Protein AF-A0A7V7WXI6-F1 (afdb_monomer_lite)

Sequence (81 aa):
MKKLNTVAALVASTALAAPMLVFAQSNSANNWRASDGTPWRNGNGAQCWRDATWTPATANPACDGAL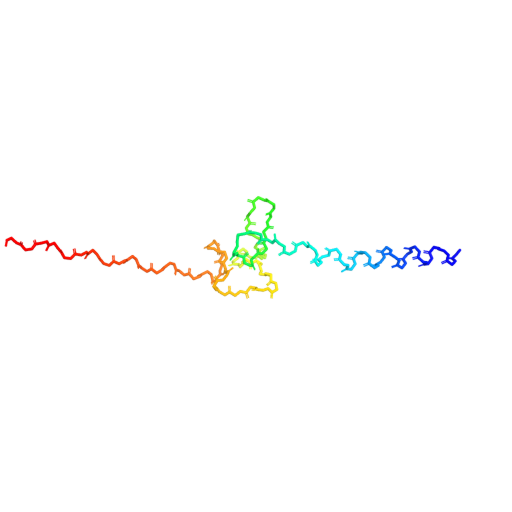KPAPAPAPAPAPAP

pLDDT: mean 79.71, std 13.7, range [52.0, 94.62]

Structure (mmCIF, N/CA/C/O backbone):
data_AF-A0A7V7WXI6-F1
#
_entry.id   AF-A0A7V7WXI6-F1
#
loop_
_atom_site.group_PDB
_atom_site.id
_atom_site.type_symbol
_atom_site.label_atom_id
_atom_site.label_alt_id
_atom_site.label_comp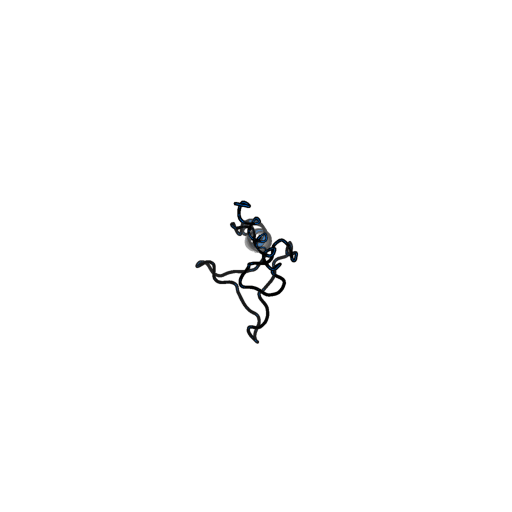_id
_atom_site.label_asym_id
_atom_site.label_entity_id
_atom_site.label_seq_id
_atom_site.pdbx_PDB_ins_code
_atom_site.Cartn_x
_atom_site.Cartn_y
_atom_site.Cartn_z
_atom_site.occupancy
_atom_site.B_iso_or_equiv
_atom_site.auth_seq_id
_atom_site.auth_comp_id
_atom_site.auth_asym_id
_atom_site.auth_atom_id
_atom_site.pdbx_PDB_model_num
ATOM 1 N N . MET A 1 1 ? 36.363 -0.851 -32.468 1.00 54.59 1 MET A N 1
ATOM 2 C CA . MET A 1 1 ? 36.189 0.122 -31.362 1.00 54.59 1 MET A CA 1
ATOM 3 C C . MET A 1 1 ? 34.927 0.983 -31.505 1.00 54.59 1 MET A C 1
ATOM 5 O O . MET A 1 1 ? 34.071 0.877 -30.644 1.00 54.59 1 MET A O 1
ATOM 9 N N . LYS A 1 2 ? 34.728 1.769 -32.584 1.00 61.72 2 LYS A N 1
ATOM 10 C CA . LYS A 1 2 ? 33.546 2.662 -32.727 1.00 61.72 2 LYS A CA 1
ATOM 11 C C . LYS A 1 2 ? 32.182 1.953 -32.586 1.00 61.72 2 LYS A C 1
ATOM 13 O O . LYS A 1 2 ? 31.325 2.434 -31.859 1.00 61.72 2 LYS A O 1
ATOM 18 N N . LYS A 1 3 ? 32.008 0.784 -33.221 1.00 66.38 3 LYS A N 1
ATOM 19 C CA . LYS A 1 3 ? 30.746 0.018 -33.173 1.00 66.38 3 LYS A CA 1
ATOM 20 C C . LYS A 1 3 ? 30.447 -0.585 -31.795 1.00 66.38 3 LYS A C 1
ATOM 22 O O . LYS A 1 3 ? 29.286 -0.682 -31.426 1.00 66.38 3 LYS A O 1
ATOM 27 N N . LEU A 1 4 ? 31.484 -0.926 -31.022 1.00 74.06 4 LEU A N 1
ATOM 28 C CA . LEU A 1 4 ? 31.310 -1.392 -29.643 1.00 74.06 4 LEU A CA 1
ATOM 29 C C . LEU A 1 4 ? 30.844 -0.256 -28.725 1.00 74.06 4 LEU A C 1
ATOM 31 O O . LEU A 1 4 ? 30.005 -0.498 -27.871 1.00 74.06 4 LEU A O 1
ATOM 35 N N . ASN A 1 5 ? 31.299 0.982 -28.951 1.00 75.12 5 ASN A N 1
ATOM 36 C CA . ASN A 1 5 ? 30.796 2.153 -28.222 1.00 75.12 5 ASN A CA 1
ATOM 37 C C . ASN A 1 5 ? 29.314 2.427 -28.509 1.00 75.12 5 ASN A C 1
ATOM 39 O O . ASN A 1 5 ? 28.574 2.789 -27.603 1.00 75.12 5 ASN A O 1
ATOM 43 N N . THR A 1 6 ? 28.870 2.240 -29.755 1.00 75.56 6 THR A N 1
ATOM 44 C CA . THR A 1 6 ? 27.454 2.394 -30.126 1.00 75.56 6 THR A CA 1
ATOM 45 C C . THR A 1 6 ? 26.584 1.309 -29.496 1.00 75.56 6 THR A C 1
ATOM 47 O O . THR A 1 6 ? 25.523 1.615 -28.964 1.00 75.56 6 THR A O 1
ATOM 50 N N . VAL A 1 7 ? 27.044 0.054 -29.498 1.00 75.69 7 VAL A N 1
ATOM 51 C CA . VAL A 1 7 ? 26.341 -1.050 -28.823 1.00 75.69 7 VAL A CA 1
ATOM 52 C C . VAL A 1 7 ? 26.303 -0.826 -27.310 1.00 75.69 7 VAL A C 1
ATOM 54 O O . VAL A 1 7 ? 25.243 -0.957 -26.710 1.00 75.69 7 VAL A O 1
ATOM 57 N N . ALA A 1 8 ? 27.415 -0.408 -26.700 1.00 74.12 8 ALA A N 1
ATOM 58 C CA . ALA A 1 8 ? 27.462 -0.069 -25.280 1.00 74.12 8 ALA A CA 1
ATOM 59 C C . ALA A 1 8 ? 26.501 1.080 -24.931 1.00 74.12 8 ALA A C 1
ATOM 61 O O . ALA A 1 8 ? 25.796 1.003 -23.929 1.00 74.12 8 ALA A O 1
ATOM 62 N N . ALA A 1 9 ? 26.412 2.106 -25.783 1.00 74.31 9 ALA A N 1
ATOM 63 C CA . ALA A 1 9 ? 25.471 3.207 -25.602 1.00 74.31 9 ALA A CA 1
ATOM 64 C C . ALA A 1 9 ? 24.004 2.750 -25.718 1.00 74.31 9 ALA A C 1
ATOM 66 O O . ALA A 1 9 ? 23.181 3.144 -24.893 1.00 74.31 9 ALA A O 1
ATOM 67 N N . LEU A 1 10 ? 23.664 1.886 -26.683 1.00 73.44 10 LEU A N 1
ATOM 68 C CA . LEU A 1 10 ? 22.309 1.327 -26.799 1.00 73.44 10 LEU A CA 1
ATOM 69 C C . LEU A 1 10 ? 21.934 0.458 -25.589 1.00 73.44 10 LEU A C 1
ATOM 71 O O . LEU A 1 10 ? 20.844 0.617 -25.044 1.00 73.44 10 LEU A O 1
ATOM 75 N N . VAL A 1 11 ? 22.844 -0.408 -25.132 1.00 72.69 11 VAL A N 1
ATOM 76 C CA . VAL A 1 11 ? 22.622 -1.263 -23.953 1.00 72.69 11 VAL A CA 1
ATOM 77 C C . VAL A 1 11 ? 22.448 -0.416 -22.687 1.00 72.69 11 VAL A C 1
ATOM 79 O O . VAL A 1 11 ? 21.514 -0.648 -21.915 1.00 72.69 11 VAL A O 1
ATOM 82 N N . ALA A 1 12 ? 23.273 0.621 -22.510 1.00 67.75 12 ALA A N 1
ATOM 83 C CA . ALA A 1 12 ? 23.129 1.571 -21.407 1.00 67.75 12 ALA A CA 1
ATOM 84 C C . ALA A 1 12 ? 21.767 2.292 -21.439 1.00 67.75 12 ALA A C 1
ATOM 86 O O . ALA A 1 12 ? 21.127 2.447 -20.401 1.00 67.75 12 ALA A O 1
ATOM 87 N N . SER A 1 13 ? 21.282 2.657 -22.631 1.00 60.59 13 SER A N 1
ATOM 88 C CA . SER A 1 13 ? 19.985 3.326 -22.816 1.00 60.59 13 SER A CA 1
ATOM 89 C C . SER A 1 13 ? 18.805 2.435 -22.406 1.00 60.59 13 SER A C 1
ATOM 91 O O . SER A 1 13 ? 17.872 2.899 -21.752 1.00 60.59 13 SER A O 1
ATOM 93 N N . THR A 1 14 ? 18.850 1.139 -22.736 1.00 58.28 14 THR A N 1
ATOM 94 C CA . THR A 1 14 ? 17.785 0.188 -22.365 1.00 58.28 14 THR A CA 1
ATOM 95 C C . THR A 1 14 ? 17.745 -0.127 -20.868 1.00 58.28 14 THR A C 1
ATOM 97 O O . THR A 1 14 ? 16.661 -0.304 -20.314 1.00 58.28 14 THR A O 1
ATOM 100 N N . ALA A 1 15 ? 18.897 -0.132 -20.189 1.00 59.53 15 ALA A N 1
ATOM 101 C CA . ALA A 1 15 ? 18.968 -0.373 -18.746 1.00 59.53 15 ALA A CA 1
ATOM 102 C C . ALA A 1 15 ? 18.334 0.766 -17.923 1.00 59.53 15 ALA A C 1
ATOM 104 O O . ALA A 1 15 ? 17.750 0.517 -16.872 1.00 59.53 15 ALA A O 1
ATOM 105 N N . LEU A 1 16 ? 18.403 2.004 -18.424 1.00 59.66 16 LEU A N 1
ATOM 106 C CA . LEU A 1 16 ? 17.800 3.181 -17.788 1.00 59.66 16 LEU A CA 1
ATOM 107 C C . LEU A 1 16 ? 16.275 3.257 -17.986 1.00 59.66 16 LEU A C 1
ATOM 109 O O . LEU A 1 16 ? 15.580 3.814 -17.141 1.00 59.66 16 LEU A O 1
ATOM 113 N N . ALA A 1 17 ? 15.747 2.695 -19.079 1.00 56.12 17 ALA A N 1
ATOM 114 C CA . ALA A 1 17 ? 14.317 2.745 -19.405 1.00 56.12 17 ALA A CA 1
ATOM 115 C C . ALA A 1 17 ? 13.501 1.579 -18.813 1.00 56.12 17 ALA A C 1
ATOM 117 O O . ALA A 1 17 ? 12.311 1.735 -18.546 1.00 56.12 17 ALA A O 1
ATOM 118 N N . ALA A 1 18 ? 14.128 0.424 -18.566 1.00 54.84 18 ALA A N 1
ATOM 119 C CA . ALA A 1 18 ? 13.478 -0.752 -17.985 1.00 54.84 18 ALA A CA 1
ATOM 120 C C . ALA A 1 18 ? 12.736 -0.509 -16.647 1.00 54.84 18 ALA A C 1
ATOM 122 O O . ALA A 1 18 ? 11.613 -1.002 -16.520 1.00 54.84 18 ALA A O 1
ATOM 123 N N . PRO A 1 19 ? 13.260 0.261 -15.667 1.00 55.34 19 PRO A N 1
ATOM 124 C CA . PRO A 1 19 ? 12.539 0.483 -14.412 1.00 55.34 19 PRO A CA 1
ATOM 125 C C . PRO A 1 19 ? 11.246 1.297 -14.582 1.00 55.34 19 PRO A C 1
ATOM 127 O O . PRO A 1 19 ? 10.383 1.218 -13.717 1.00 55.34 19 PRO A O 1
ATOM 130 N N . MET A 1 20 ? 11.069 2.026 -15.693 1.00 56.53 20 MET A N 1
ATOM 131 C CA . MET A 1 20 ? 9.878 2.852 -15.947 1.00 56.53 20 MET A CA 1
ATOM 132 C C . MET A 1 20 ? 8.657 2.048 -16.419 1.00 56.53 20 MET A C 1
ATOM 134 O O . MET A 1 20 ? 7.531 2.530 -16.319 1.00 56.53 20 MET A O 1
ATOM 138 N N . LEU A 1 21 ? 8.858 0.830 -16.930 1.00 54.00 21 LEU A N 1
ATOM 139 C CA . LEU A 1 21 ? 7.798 0.025 -17.555 1.00 54.00 21 LEU A CA 1
ATOM 140 C C . LEU A 1 21 ? 7.123 -0.975 -16.598 1.00 54.00 21 LEU A C 1
ATOM 142 O O . LEU A 1 21 ? 6.183 -1.653 -17.001 1.00 54.00 21 LEU A O 1
ATOM 146 N N . VAL A 1 22 ? 7.559 -1.064 -15.335 1.00 55.12 22 VAL A N 1
ATOM 147 C CA . VAL A 1 22 ? 7.082 -2.084 -14.372 1.00 55.12 22 VAL A CA 1
ATOM 148 C C . VAL A 1 22 ? 6.140 -1.505 -13.299 1.00 55.12 22 VAL A C 1
ATOM 150 O O . VAL A 1 22 ? 5.702 -2.213 -12.399 1.00 55.12 22 VAL A O 1
ATOM 153 N N . PHE A 1 23 ? 5.751 -0.228 -13.383 1.00 56.25 23 PHE A N 1
ATOM 154 C CA . PHE A 1 23 ? 4.944 0.423 -12.335 1.00 56.25 23 PHE A CA 1
ATOM 155 C C . PHE A 1 23 ? 3.443 0.077 -12.331 1.00 56.25 23 PHE A C 1
ATOM 157 O O . PHE A 1 23 ? 2.671 0.685 -11.595 1.00 56.25 23 PHE A O 1
ATOM 164 N N . ALA A 1 24 ? 3.006 -0.932 -13.083 1.00 52.06 24 ALA A N 1
ATOM 165 C CA . ALA A 1 24 ? 1.643 -1.450 -12.995 1.00 52.06 24 ALA A CA 1
ATOM 166 C C . ALA A 1 24 ? 1.502 -2.443 -11.820 1.00 52.06 24 ALA A C 1
ATOM 168 O O . ALA A 1 24 ? 1.207 -3.621 -12.020 1.00 52.06 24 ALA A O 1
ATOM 169 N N . GLN A 1 25 ? 1.722 -1.994 -10.579 1.00 55.41 25 GLN A N 1
ATOM 170 C CA . GLN A 1 25 ? 1.386 -2.795 -9.395 1.00 55.41 25 GLN A CA 1
ATOM 171 C C . GLN A 1 25 ? -0.128 -2.725 -9.158 1.00 55.41 25 GLN A C 1
ATOM 173 O O . GLN A 1 25 ? -0.640 -1.885 -8.422 1.00 55.41 25 GLN A O 1
ATOM 178 N N . SER A 1 26 ? -0.843 -3.606 -9.858 1.00 52.00 26 SER A N 1
ATOM 179 C CA . SER A 1 26 ? -2.286 -3.813 -9.732 1.00 52.00 26 SER A CA 1
ATOM 180 C C . SER A 1 26 ? -2.700 -4.126 -8.282 1.00 52.00 26 SER A C 1
ATOM 182 O O . SER A 1 26 ? -1.942 -4.735 -7.526 1.00 52.00 26 SER A O 1
ATOM 184 N N . ASN A 1 27 ? -3.924 -3.718 -7.928 1.00 54.81 27 ASN A N 1
ATOM 185 C CA . ASN A 1 27 ? -4.546 -3.629 -6.595 1.00 54.81 27 ASN A CA 1
ATOM 186 C C . ASN A 1 27 ? -4.083 -2.449 -5.735 1.00 54.81 27 ASN A C 1
ATOM 188 O O . ASN A 1 27 ? -3.462 -2.671 -4.695 1.00 54.81 27 ASN A O 1
ATOM 192 N N . SER A 1 28 ? -4.418 -1.230 -6.186 1.00 63.50 28 SER A N 1
ATOM 193 C CA . SER A 1 28 ? -4.773 0.003 -5.434 1.00 63.50 28 SER A CA 1
ATOM 194 C C . SER A 1 28 ? -3.929 0.436 -4.227 1.00 63.50 28 SER A C 1
ATOM 196 O O . SER A 1 28 ? -4.313 1.355 -3.508 1.00 63.50 28 SER A O 1
ATOM 198 N N . ALA A 1 29 ? -2.814 -0.239 -3.986 1.00 80.56 29 ALA A N 1
ATOM 199 C CA . ALA A 1 29 ? -1.940 -0.042 -2.860 1.00 80.56 29 ALA A CA 1
ATOM 200 C C . ALA A 1 29 ? -0.546 0.301 -3.367 1.00 80.56 29 ALA A C 1
ATOM 202 O O . ALA A 1 29 ? 0.118 -0.496 -4.026 1.00 80.56 29 ALA A O 1
ATOM 203 N N . ASN A 1 30 ? -0.083 1.488 -3.037 1.00 89.94 30 ASN A N 1
ATOM 204 C CA . ASN A 1 30 ? 1.114 2.071 -3.618 1.00 89.94 30 ASN A CA 1
ATOM 205 C C . ASN A 1 30 ? 2.352 1.703 -2.774 1.00 89.94 30 ASN A C 1
ATOM 207 O O . ASN A 1 30 ? 3.225 2.515 -2.466 1.00 89.94 30 ASN A O 1
ATOM 211 N N . ASN A 1 31 ? 2.376 0.453 -2.301 1.00 92.38 31 ASN A N 1
ATOM 212 C CA . ASN A 1 31 ? 3.453 -0.152 -1.526 1.00 92.38 31 ASN A CA 1
ATOM 213 C C . ASN A 1 31 ? 4.186 -1.180 -2.386 1.00 92.38 31 ASN A C 1
ATOM 215 O O . ASN A 1 31 ? 3.548 -1.933 -3.119 1.00 92.38 31 ASN A O 1
ATOM 219 N N . TRP A 1 32 ? 5.508 -1.271 -2.225 1.00 90.62 32 TRP A N 1
ATOM 220 C CA . TRP A 1 32 ? 6.299 -2.333 -2.851 1.00 90.62 32 TRP A CA 1
ATOM 221 C C . TRP A 1 32 ? 5.956 -3.695 -2.250 1.00 90.62 32 TRP A C 1
ATOM 223 O O . TRP A 1 32 ? 5.728 -3.819 -1.043 1.00 90.62 32 TRP A O 1
ATOM 233 N N . ARG A 1 33 ? 5.948 -4.728 -3.092 1.00 89.56 33 ARG A N 1
ATOM 234 C CA . ARG A 1 33 ? 5.533 -6.085 -2.728 1.00 89.56 33 ARG A CA 1
ATOM 235 C C . ARG A 1 33 ? 6.251 -7.134 -3.563 1.00 89.56 33 ARG A C 1
ATOM 237 O O . ARG A 1 33 ? 6.720 -6.857 -4.665 1.00 89.56 33 ARG A O 1
ATOM 244 N N . ALA A 1 34 ? 6.361 -8.333 -3.001 1.00 88.25 34 ALA A N 1
ATOM 245 C CA . ALA A 1 34 ? 6.884 -9.500 -3.693 1.00 88.25 34 ALA A CA 1
ATOM 246 C C . ALA A 1 34 ? 5.861 -10.020 -4.716 1.00 88.25 34 ALA A C 1
ATOM 248 O O . ALA A 1 34 ? 4.710 -9.581 -4.755 1.00 88.25 34 ALA A O 1
ATOM 249 N N . SER A 1 35 ? 6.281 -10.964 -5.559 1.00 84.75 35 SER A N 1
ATOM 250 C CA . SER A 1 35 ? 5.433 -11.544 -6.609 1.00 84.75 35 SER A CA 1
ATOM 251 C C . SER A 1 35 ? 4.213 -12.302 -6.07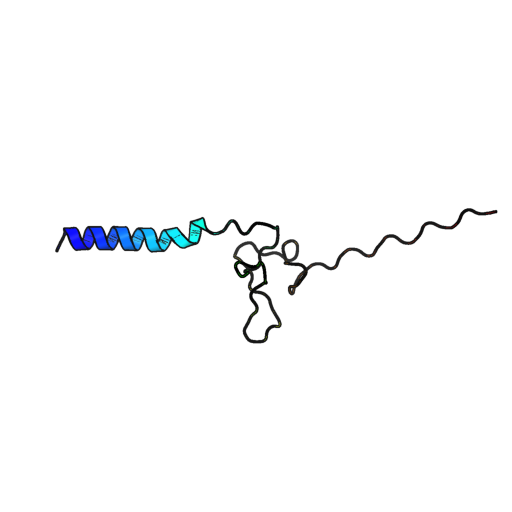3 1.00 84.75 35 SER A C 1
ATOM 253 O O . SER A 1 35 ? 3.267 -12.528 -6.817 1.00 84.75 35 SER A O 1
ATOM 255 N N . ASP A 1 36 ? 4.225 -12.684 -4.796 1.00 87.56 36 ASP A N 1
ATOM 256 C CA . ASP A 1 36 ? 3.106 -13.301 -4.076 1.00 87.56 36 ASP A CA 1
ATOM 257 C C . ASP A 1 36 ? 2.136 -12.269 -3.457 1.00 87.56 36 ASP A C 1
ATOM 259 O O . ASP A 1 36 ? 1.141 -12.641 -2.839 1.00 87.56 36 ASP A O 1
ATOM 263 N N . GLY A 1 37 ? 2.413 -10.971 -3.618 1.00 86.06 37 GLY A N 1
ATOM 264 C CA . GLY A 1 37 ? 1.617 -9.871 -3.074 1.00 86.06 37 GLY A CA 1
ATOM 265 C C . GLY A 1 37 ? 2.007 -9.431 -1.661 1.00 86.06 37 GLY A C 1
ATOM 266 O O . GLY A 1 37 ? 1.456 -8.435 -1.179 1.00 86.06 37 GLY A O 1
ATOM 267 N N . THR A 1 38 ? 2.966 -10.097 -1.010 1.00 90.00 38 THR A N 1
ATOM 268 C CA . THR A 1 38 ? 3.412 -9.742 0.343 1.00 90.00 38 THR A CA 1
ATOM 269 C C . THR A 1 38 ? 4.138 -8.387 0.333 1.00 90.00 38 THR A C 1
ATOM 271 O O . THR A 1 38 ? 5.125 -8.238 -0.395 1.00 90.00 38 THR A O 1
ATOM 274 N N . PRO A 1 39 ? 3.709 -7.386 1.133 1.00 91.50 39 PRO A N 1
ATOM 275 C CA . PRO A 1 39 ? 4.384 -6.092 1.204 1.00 91.50 39 PRO A CA 1
ATOM 276 C C . PRO A 1 39 ? 5.819 -6.205 1.713 1.00 91.50 39 PRO A C 1
ATOM 278 O O . PRO A 1 39 ? 6.093 -6.878 2.709 1.00 91.50 39 PRO A O 1
ATOM 281 N N . TRP A 1 40 ? 6.733 -5.493 1.062 1.00 92.50 40 TRP A N 1
ATOM 282 C CA . TRP A 1 40 ? 8.115 -5.390 1.513 1.00 92.50 40 TRP A CA 1
ATOM 283 C C . TRP A 1 40 ? 8.195 -4.493 2.738 1.00 92.50 40 TRP A C 1
ATOM 285 O O . TRP A 1 40 ? 7.593 -3.420 2.762 1.00 92.50 40 TRP A O 1
ATOM 295 N N . ARG A 1 41 ? 8.982 -4.897 3.736 1.00 93.81 41 ARG A N 1
ATOM 296 C CA . ARG A 1 41 ? 9.171 -4.148 4.983 1.00 93.81 41 ARG A CA 1
ATOM 297 C C . ARG A 1 41 ? 10.608 -3.648 5.127 1.00 93.81 41 ARG A C 1
ATOM 299 O O . ARG A 1 41 ? 11.534 -4.213 4.550 1.00 93.81 41 ARG A O 1
ATOM 306 N N . ASN A 1 42 ? 10.788 -2.556 5.861 1.00 90.94 42 ASN A N 1
ATOM 307 C CA . ASN A 1 42 ? 12.101 -2.023 6.224 1.00 90.94 42 ASN A CA 1
ATOM 308 C C . ASN A 1 42 ? 12.821 -2.941 7.238 1.00 90.94 42 ASN A C 1
ATOM 310 O O . ASN A 1 42 ? 12.250 -3.905 7.742 1.00 90.94 42 ASN A O 1
ATOM 314 N N . GLY A 1 43 ? 14.086 -2.641 7.553 1.00 89.06 43 GLY A N 1
ATOM 315 C CA . GLY A 1 43 ? 14.942 -3.531 8.353 1.00 89.06 43 GLY A CA 1
ATOM 316 C C . GLY A 1 43 ? 14.432 -3.860 9.763 1.00 89.06 43 GLY A C 1
ATOM 317 O O . GLY A 1 43 ? 14.761 -4.916 10.288 1.00 89.06 43 GLY A O 1
ATOM 318 N N . ASN A 1 44 ? 13.606 -3.001 10.369 1.00 91.19 44 ASN A N 1
ATOM 319 C CA . ASN A 1 44 ? 12.973 -3.268 11.668 1.00 91.19 44 ASN A CA 1
ATOM 320 C C . ASN A 1 44 ? 11.541 -3.825 11.549 1.00 91.19 44 ASN A C 1
ATOM 322 O O . ASN A 1 44 ? 10.874 -4.025 12.561 1.00 91.19 44 ASN A O 1
ATOM 326 N N . GLY A 1 45 ? 11.053 -4.056 10.329 1.00 87.06 45 GLY A N 1
ATOM 327 C CA . GLY A 1 45 ? 9.743 -4.638 10.055 1.00 87.06 45 GLY A CA 1
ATOM 328 C C . GLY A 1 45 ? 8.543 -3.737 10.368 1.00 87.06 45 GLY A C 1
ATOM 329 O O . GLY A 1 45 ? 7.405 -4.182 10.181 1.00 87.06 45 GLY A O 1
ATOM 330 N N . ALA A 1 46 ? 8.770 -2.509 10.844 1.00 87.19 46 ALA A N 1
ATOM 331 C CA . ALA A 1 46 ? 7.718 -1.616 11.325 1.00 87.19 46 ALA A CA 1
ATOM 332 C C . ALA A 1 46 ? 7.026 -0.844 10.198 1.00 87.19 46 ALA A C 1
ATOM 334 O O . ALA A 1 46 ? 5.899 -0.386 10.379 1.00 87.19 46 ALA A O 1
ATOM 335 N N . GLN A 1 47 ? 7.693 -0.682 9.053 1.00 91.12 47 GLN A N 1
ATOM 336 C CA . GLN A 1 47 ? 7.172 0.105 7.939 1.00 91.12 47 GLN A CA 1
ATOM 337 C C . GLN A 1 47 ? 7.254 -0.676 6.640 1.00 91.12 47 GLN A C 1
ATOM 339 O O . GLN A 1 47 ? 8.259 -1.335 6.360 1.00 91.12 47 GLN A O 1
ATOM 344 N N . CYS A 1 48 ? 6.214 -0.563 5.827 1.00 94.62 48 CYS A N 1
ATOM 345 C CA . CYS A 1 48 ? 6.239 -1.057 4.468 1.00 94.62 48 CYS A CA 1
ATOM 346 C C . CYS A 1 48 ? 6.928 -0.061 3.540 1.00 94.62 48 CYS A C 1
ATOM 348 O O . CYS A 1 48 ? 6.788 1.156 3.676 1.00 94.62 48 CYS A O 1
ATOM 350 N N . TRP A 1 49 ? 7.626 -0.584 2.539 1.00 93.69 49 TRP A N 1
ATOM 351 C CA . TRP A 1 49 ? 8.182 0.230 1.469 1.00 93.69 49 TRP A CA 1
ATOM 352 C C . TRP A 1 49 ? 7.064 0.866 0.642 1.00 93.69 49 TRP A C 1
ATOM 354 O O . TRP A 1 49 ? 6.048 0.236 0.339 1.00 93.69 49 TRP A O 1
ATOM 364 N N . ARG A 1 50 ? 7.259 2.133 0.285 1.00 93.06 50 ARG A N 1
ATOM 365 C CA . ARG A 1 50 ? 6.297 2.992 -0.415 1.00 93.06 50 ARG A CA 1
ATOM 366 C C . ARG A 1 50 ? 6.829 3.286 -1.812 1.00 93.06 50 ARG A C 1
ATOM 368 O O . ARG A 1 50 ? 8.030 3.511 -1.963 1.00 93.06 50 ARG A O 1
ATOM 375 N N . ASP A 1 51 ? 5.977 3.225 -2.826 1.00 88.25 51 ASP A N 1
ATOM 376 C CA . ASP A 1 51 ? 6.356 3.647 -4.175 1.00 88.25 51 ASP A CA 1
ATOM 377 C C . ASP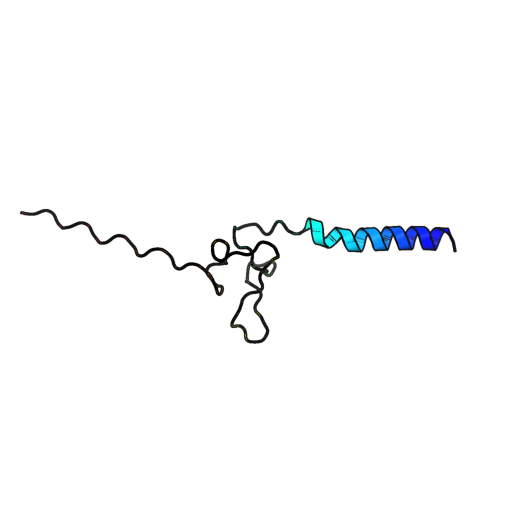 A 1 51 ? 6.235 5.171 -4.350 1.00 88.25 51 ASP A C 1
ATOM 379 O O . ASP A 1 51 ? 5.842 5.895 -3.433 1.00 88.25 51 ASP A O 1
ATOM 383 N N . ALA A 1 52 ? 6.612 5.670 -5.530 1.00 88.75 52 ALA A N 1
ATOM 384 C CA . ALA A 1 52 ? 6.681 7.103 -5.825 1.00 88.75 52 ALA A CA 1
ATOM 385 C C . ALA A 1 52 ? 5.327 7.832 -5.761 1.00 88.75 52 ALA A C 1
ATOM 387 O O . ALA A 1 52 ? 5.285 9.056 -5.668 1.00 88.75 52 ALA A O 1
ATOM 388 N N . THR A 1 53 ? 4.226 7.092 -5.825 1.00 88.12 53 THR A N 1
ATOM 389 C CA . THR A 1 53 ? 2.855 7.615 -5.870 1.00 88.12 53 THR A CA 1
ATOM 390 C C . THR A 1 53 ? 2.083 7.351 -4.577 1.00 88.12 53 THR A C 1
ATOM 392 O O . THR A 1 53 ? 0.879 7.600 -4.509 1.00 88.12 53 THR A O 1
ATOM 395 N N . TRP A 1 54 ? 2.766 6.865 -3.537 1.00 90.75 54 TRP A N 1
ATOM 396 C CA . TRP A 1 54 ? 2.145 6.519 -2.266 1.00 90.75 54 TRP A CA 1
ATOM 397 C C . TRP A 1 54 ? 1.490 7.712 -1.564 1.00 90.75 54 TRP A C 1
ATOM 399 O O . TRP A 1 54 ? 2.074 8.784 -1.403 1.00 90.75 54 TRP A O 1
ATOM 409 N N . THR A 1 55 ? 0.289 7.466 -1.047 1.00 90.12 55 THR A N 1
ATOM 410 C CA . THR A 1 55 ? -0.462 8.333 -0.127 1.00 90.12 55 THR A CA 1
ATOM 411 C C . THR A 1 55 ? -1.146 7.474 0.946 1.00 90.12 55 THR A C 1
ATOM 413 O O . THR A 1 55 ? -1.384 6.291 0.697 1.00 90.12 55 THR A O 1
ATOM 416 N N . PRO A 1 56 ? -1.565 8.026 2.103 1.00 89.56 56 PRO A N 1
ATOM 417 C CA . PRO A 1 56 ? -2.302 7.253 3.112 1.00 89.56 56 PRO A CA 1
ATOM 418 C C . PRO A 1 56 ? -3.569 6.568 2.570 1.00 89.56 56 PRO A C 1
ATOM 420 O O . PRO A 1 56 ? -3.892 5.450 2.958 1.00 89.56 56 PRO A O 1
ATOM 423 N N . ALA A 1 57 ? -4.260 7.207 1.618 1.00 87.81 57 ALA A N 1
ATOM 424 C CA . ALA A 1 57 ? -5.454 6.659 0.968 1.00 87.81 57 ALA A CA 1
ATOM 425 C C . ALA A 1 57 ? -5.163 5.453 0.058 1.00 87.81 57 ALA A C 1
ATOM 427 O O . ALA A 1 57 ? -6.067 4.690 -0.265 1.00 87.81 57 ALA A O 1
ATOM 428 N N . THR A 1 58 ? -3.905 5.283 -0.341 1.00 89.69 58 THR A N 1
ATOM 429 C CA . THR A 1 58 ? -3.423 4.191 -1.196 1.00 89.69 58 THR A CA 1
ATOM 430 C C . THR A 1 58 ? -2.494 3.251 -0.434 1.00 89.69 58 THR A C 1
ATOM 432 O O . THR A 1 58 ? -1.743 2.488 -1.027 1.00 89.69 58 THR A O 1
ATOM 435 N N . ALA A 1 59 ? -2.471 3.305 0.894 1.00 90.81 59 ALA A N 1
ATOM 436 C CA . ALA A 1 59 ? -1.657 2.382 1.665 1.00 90.81 59 ALA A CA 1
ATOM 437 C C . ALA A 1 59 ? -2.287 0.980 1.664 1.00 90.81 59 ALA A C 1
ATOM 439 O O . ALA A 1 59 ? -3.503 0.820 1.787 1.00 90.81 59 ALA A O 1
ATOM 440 N N . ASN A 1 60 ? -1.449 -0.051 1.550 1.00 90.56 60 ASN A N 1
ATOM 441 C CA . ASN A 1 60 ? -1.884 -1.431 1.721 1.00 90.56 60 ASN A CA 1
ATOM 442 C C . ASN A 1 60 ? -2.473 -1.607 3.136 1.00 90.56 60 ASN A C 1
ATOM 444 O O . ASN A 1 60 ? -1.813 -1.207 4.094 1.00 90.56 60 ASN A O 1
ATOM 448 N N . PRO A 1 61 ? -3.644 -2.248 3.305 1.00 89.44 61 PRO A N 1
ATOM 449 C CA . PRO A 1 61 ? -4.265 -2.449 4.618 1.00 89.44 61 PRO A CA 1
ATOM 450 C C . PRO A 1 61 ? -3.380 -3.143 5.666 1.00 89.44 61 PRO A C 1
ATOM 452 O O . PRO A 1 61 ? -3.585 -2.953 6.862 1.00 89.44 61 PRO A O 1
ATOM 455 N N . ALA A 1 62 ? -2.403 -3.949 5.237 1.00 88.56 62 ALA A N 1
ATOM 456 C CA . ALA A 1 62 ? -1.458 -4.644 6.115 1.00 88.56 62 ALA A CA 1
ATOM 457 C C . ALA A 1 62 ? -0.220 -3.803 6.491 1.00 88.56 62 ALA A C 1
ATOM 459 O O . ALA A 1 62 ? 0.692 -4.311 7.152 1.00 88.56 62 ALA A O 1
ATOM 460 N N . CYS A 1 63 ? -0.160 -2.551 6.040 1.00 91.94 63 CYS A N 1
ATOM 461 C CA . CYS A 1 63 ? 0.983 -1.661 6.180 1.00 91.94 63 CYS A CA 1
ATOM 462 C C . CYS A 1 63 ? 0.682 -0.453 7.063 1.00 91.94 63 CYS A C 1
ATOM 464 O O . CYS A 1 63 ? -0.463 -0.104 7.348 1.00 91.94 63 CYS A O 1
ATOM 466 N N . ASP A 1 64 ? 1.749 0.214 7.487 1.00 91.06 64 ASP A N 1
ATOM 467 C CA . ASP A 1 64 ? 1.653 1.488 8.176 1.00 91.06 64 ASP A CA 1
ATOM 468 C C . ASP A 1 64 ? 1.031 2.570 7.280 1.00 91.06 64 ASP A C 1
ATOM 470 O O . ASP A 1 64 ? 1.148 2.561 6.054 1.00 91.06 64 ASP A O 1
ATOM 474 N N . GLY A 1 65 ? 0.352 3.526 7.914 1.00 87.81 65 GLY A N 1
ATOM 475 C CA . GLY A 1 65 ? -0.330 4.611 7.209 1.00 87.81 65 GLY A CA 1
ATOM 476 C C . GLY A 1 65 ? -1.629 4.201 6.509 1.00 87.81 65 GLY A C 1
ATOM 477 O O . GLY A 1 65 ? -2.302 5.084 5.982 1.00 87.81 65 GLY A O 1
ATOM 478 N N . ALA A 1 66 ? -2.010 2.917 6.545 1.00 90.31 66 ALA A N 1
ATOM 479 C CA . ALA A 1 66 ? -3.328 2.464 6.122 1.00 90.31 66 ALA A CA 1
ATOM 480 C C . ALA A 1 66 ? -4.425 3.154 6.930 1.00 90.31 66 ALA A C 1
ATOM 482 O O . ALA A 1 66 ? -4.426 3.143 8.166 1.00 90.31 66 ALA A O 1
ATOM 483 N N . LEU A 1 67 ? -5.375 3.755 6.217 1.00 87.19 67 LEU A N 1
ATOM 484 C CA . LEU A 1 67 ? -6.568 4.302 6.840 1.00 87.19 67 LEU A CA 1
ATOM 485 C C . LEU A 1 67 ? -7.367 3.156 7.464 1.00 87.19 67 LEU A C 1
ATOM 487 O O . LEU A 1 67 ? -7.625 2.135 6.825 1.00 87.19 67 LEU A O 1
ATOM 491 N N . LYS A 1 68 ? -7.767 3.326 8.727 1.00 84.12 68 LYS A N 1
ATOM 492 C CA . LYS A 1 68 ? -8.668 2.372 9.372 1.00 84.12 68 LYS A CA 1
ATOM 493 C C . LYS A 1 68 ? -10.022 2.391 8.657 1.00 84.12 68 LYS A C 1
ATOM 495 O O . LYS A 1 68 ? -10.493 3.479 8.315 1.00 84.12 68 LYS A O 1
ATOM 500 N N . PRO A 1 69 ? -10.669 1.226 8.480 1.00 80.00 69 PRO A N 1
ATOM 501 C CA . PRO A 1 69 ? -12.051 1.182 8.031 1.00 80.00 69 PRO A CA 1
ATOM 502 C C . PRO A 1 69 ? -12.919 2.077 8.915 1.00 80.00 69 PRO A C 1
ATOM 504 O O . PRO A 1 69 ? -12.729 2.123 10.135 1.00 80.00 69 PRO A O 1
ATOM 507 N N . ALA A 1 70 ? -13.867 2.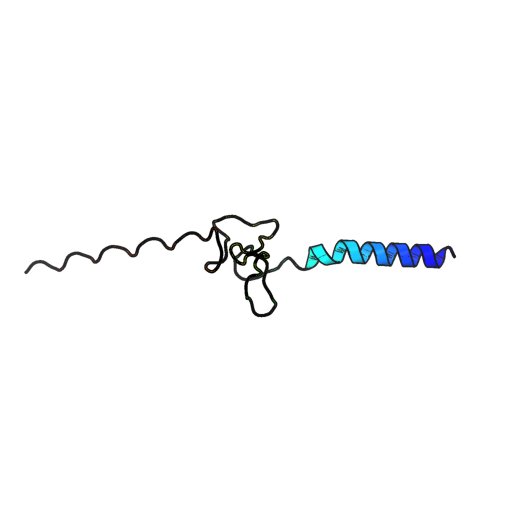785 8.300 1.00 84.62 70 ALA A N 1
ATOM 508 C CA . ALA A 1 70 ? -14.862 3.527 9.056 1.00 84.62 70 ALA A CA 1
ATOM 509 C C . ALA A 1 70 ? -15.606 2.560 10.001 1.00 84.62 70 ALA A C 1
ATOM 511 O O . ALA A 1 70 ? -15.872 1.419 9.605 1.00 84.62 70 ALA A O 1
ATOM 512 N N . PRO A 1 71 ? -15.931 2.981 11.238 1.00 84.31 71 PRO A N 1
ATOM 513 C CA . PRO A 1 71 ? -16.736 2.169 12.139 1.00 84.31 71 PRO A CA 1
ATOM 514 C C . PRO A 1 71 ? -18.035 1.734 11.458 1.00 84.31 71 PRO A C 1
ATOM 516 O O . PRO A 1 71 ? -18.644 2.513 10.721 1.00 84.31 71 PRO A O 1
ATOM 519 N N . ALA A 1 72 ? -18.460 0.497 11.717 1.00 88.88 72 ALA A N 1
ATOM 520 C CA . ALA A 1 72 ? -19.745 0.022 11.229 1.00 88.88 72 ALA A CA 1
ATOM 521 C C . ALA A 1 72 ? -20.871 0.940 11.750 1.00 88.88 72 ALA A C 1
ATOM 523 O O . ALA A 1 72 ? -20.804 1.376 12.906 1.00 88.88 72 ALA A O 1
ATOM 524 N N . PRO A 1 73 ? -21.897 1.238 10.931 1.00 87.38 73 PRO A N 1
ATOM 525 C CA . PRO A 1 73 ? -23.063 1.981 11.389 1.00 87.38 73 PRO A CA 1
ATOM 526 C C . PRO A 1 73 ? -23.671 1.327 12.632 1.00 87.38 73 PRO A C 1
ATOM 528 O O . PRO A 1 73 ? -23.721 0.099 12.730 1.00 87.38 73 PRO A O 1
ATOM 531 N N . ALA A 1 74 ? -24.140 2.146 13.576 1.00 90.19 74 ALA A N 1
ATOM 532 C CA . ALA A 1 74 ? -24.838 1.637 14.749 1.00 90.19 74 ALA A CA 1
ATOM 533 C C . ALA A 1 74 ? -26.088 0.840 14.319 1.00 90.19 74 ALA A C 1
ATOM 535 O O . ALA A 1 74 ? -26.750 1.239 13.353 1.00 90.19 74 ALA A O 1
ATOM 536 N N . PRO A 1 75 ? -26.431 -0.261 15.017 1.00 89.25 75 PRO A N 1
ATOM 537 C CA . PRO A 1 75 ? -27.663 -0.994 14.755 1.00 89.25 75 PRO A CA 1
ATOM 538 C C . PRO A 1 75 ? -28.869 -0.054 14.8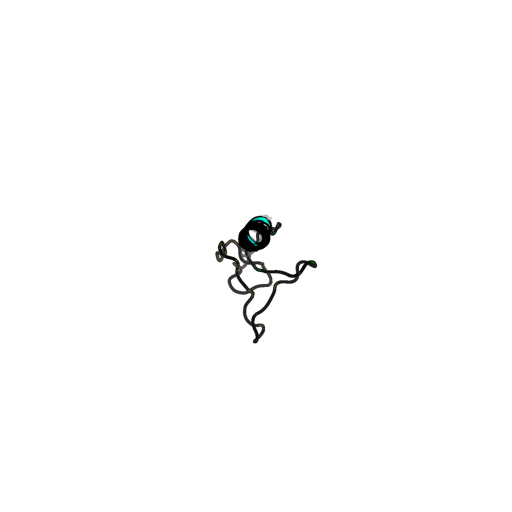02 1.00 89.25 75 PRO A C 1
ATOM 540 O O . PRO A 1 75 ? -28.961 0.796 15.691 1.00 89.25 75 PRO A O 1
ATOM 543 N N . ALA A 1 76 ? -29.793 -0.207 13.853 1.00 91.75 76 ALA A N 1
ATOM 544 C CA . ALA A 1 76 ? -31.039 0.545 13.882 1.00 91.75 76 ALA A CA 1
ATOM 545 C C . ALA A 1 76 ? -31.826 0.215 15.169 1.00 91.75 76 ALA A C 1
ATOM 547 O O . ALA A 1 76 ? -31.791 -0.937 15.616 1.00 91.75 76 ALA A O 1
ATOM 548 N N . PRO A 1 77 ? -32.538 1.190 15.767 1.00 89.12 77 PRO A N 1
ATOM 549 C CA . PRO A 1 77 ? -33.400 0.935 16.914 1.00 89.12 77 PRO A CA 1
ATOM 550 C C . PRO A 1 77 ? -34.406 -0.177 16.605 1.00 89.12 77 PRO A C 1
ATOM 552 O O . PRO A 1 77 ? -34.976 -0.217 15.513 1.00 89.12 77 PRO A O 1
ATOM 555 N N . ALA A 1 78 ? -34.632 -1.071 17.569 1.00 90.81 78 ALA A N 1
ATOM 556 C CA . ALA A 1 78 ? -35.665 -2.089 17.439 1.00 90.81 78 ALA A CA 1
ATOM 557 C C . ALA A 1 78 ? -37.052 -1.424 17.291 1.00 90.81 78 ALA A C 1
ATOM 559 O O . ALA A 1 78 ? -37.283 -0.379 17.910 1.00 90.81 78 ALA A O 1
ATOM 560 N N . PRO A 1 79 ? -37.975 -2.008 16.501 1.00 85.19 79 PRO A N 1
ATOM 561 C CA . PRO A 1 79 ? -39.347 -1.520 16.409 1.00 85.19 79 PRO A CA 1
ATOM 562 C C . PRO A 1 79 ? -39.993 -1.446 17.798 1.00 85.19 79 PRO A C 1
ATOM 564 O O . PRO A 1 79 ? -39.832 -2.364 18.604 1.00 85.19 79 PRO A O 1
ATOM 567 N N . ALA A 1 80 ? -40.713 -0.358 18.075 1.00 84.75 80 ALA A N 1
ATOM 568 C CA . ALA A 1 80 ? -41.532 -0.255 19.278 1.00 84.75 80 ALA A CA 1
ATOM 569 C C . ALA A 1 80 ? -42.718 -1.243 19.204 1.00 84.75 80 ALA A C 1
ATOM 571 O O . ALA A 1 80 ? -43.172 -1.529 18.091 1.00 84.75 80 ALA A O 1
ATOM 572 N N . PRO A 1 81 ? -43.183 -1.776 20.351 1.00 80.56 81 PRO A N 1
ATOM 573 C CA . PRO A 1 81 ? -44.347 -2.660 20.411 1.00 80.56 81 PRO A CA 1
ATOM 574 C C . PRO A 1 81 ? -45.643 -1.979 19.957 1.00 80.56 81 PRO A C 1
ATOM 576 O O . PRO A 1 81 ? -45.768 -0.745 20.140 1.00 80.56 81 PRO A O 1
#

Secondary structure (DSSP, 8-state):
-HHHHHHHHHHHHHHHHGGGG-----SS--B-B-TTSPBPB-TTSSSB-B-TT--GGG--TTSTTPPPPPPPPPPPPPPP-

Foldseek 3Di:
DVVVVVVVVVVVVVVVCVVVPPCCPPDQAQFDDDPVRHFDADPVRQAGHGHPPDDLPRHDCVGPSPDDPDDDDDDDDDDDD

Radius of gyration: 22.81 Å; chains: 1; bounding box: 80×22×54 Å